Protein AF-A0A078GDN5-F1 (afdb_monomer_lite)

Radius of gyration: 34.92 Å; chains: 1; bounding box: 67×70×103 Å

pLDDT: mean 75.1, std 21.4, range [33.31, 97.94]

Secondary structure (DSSP, 8-state):
----------------------------S---PPP---------PPPP-------PPPPP------S---STT---HHHHHHHHHHHHHHHTSTTHHHHHHHHHHHHHHHHHHHHHHHHHHHHHHHHHHHHHHHHHHHHHHHHHHHHHHHHHHHHHHHHHHHHHHHHHHHH--

InterPro domains:
  IPR021911 ATPase family AAA domain-containing protein 3, N-terminal [PF12037] (59-168)

Foldseek 3Di:
DDDDDDDDDDDDDDDDDDPDDDPDPPPDDPDDDDDDDPDDDDDDDDDDDDDDDDDDPDDDDDVDPPPPCPDPPSDDVVVVVVVVVVLVVLVPDPCNPVVVVVVVVVVVVVVVVVVVVVVVVVVVVVVVVVVVVVVVVVVVVVVVVVVVVVVVVVVVVVVVVVVVVVVVVVVVD

Structure (mmCIF, N/CA/C/O backbone):
data_AF-A0A078GDN5-F1
#
_entry.id   AF-A0A078GDN5-F1
#
loop_
_atom_site.group_PDB
_atom_site.id
_atom_site.type_symbol
_atom_site.label_atom_id
_atom_site.label_alt_id
_atom_site.label_comp_id
_atom_site.label_asym_id
_atom_site.label_entity_id
_atom_site.label_seq_id
_atom_site.pdbx_PDB_ins_code
_atom_site.Cartn_x
_atom_site.Cartn_y
_atom_site.Cartn_z
_atom_site.occupancy
_atom_site.B_iso_or_equiv
_atom_site.auth_seq_id
_atom_site.auth_comp_id
_atom_site.auth_asym_id
_atom_site.auth_atom_id
_atom_site.pdbx_PDB_model_num
ATOM 1 N N . MET A 1 1 ? -14.432 43.001 -20.922 1.00 39.62 1 MET A N 1
ATOM 2 C CA . MET A 1 1 ? -13.577 41.804 -21.064 1.00 39.62 1 MET A CA 1
ATOM 3 C C . MET A 1 1 ? -12.793 41.626 -19.769 1.00 39.62 1 MET A C 1
ATOM 5 O O . MET A 1 1 ? -11.839 42.356 -19.557 1.00 39.62 1 MET A O 1
ATOM 9 N N . ALA A 1 2 ? -13.246 40.758 -18.861 1.00 42.38 2 ALA A N 1
ATOM 10 C CA . ALA A 1 2 ? -12.571 40.511 -17.585 1.00 42.38 2 ALA A CA 1
ATOM 11 C C . ALA A 1 2 ? -11.774 39.204 -17.686 1.00 42.38 2 ALA A C 1
ATOM 13 O O . ALA A 1 2 ? -12.363 38.128 -17.792 1.00 42.38 2 ALA A O 1
ATOM 14 N N . GLN A 1 3 ? -10.444 39.303 -17.696 1.00 45.34 3 GLN A N 1
ATOM 15 C CA . GLN A 1 3 ? -9.549 38.150 -17.674 1.00 45.34 3 GLN A CA 1
ATOM 16 C C . GLN A 1 3 ? -9.179 37.839 -16.222 1.00 45.34 3 GLN A C 1
ATOM 18 O O . GLN A 1 3 ? -8.686 38.687 -15.484 1.00 45.34 3 GLN A O 1
ATOM 23 N N . LYS A 1 4 ? -9.501 36.613 -15.810 1.00 51.78 4 LYS A N 1
ATOM 24 C CA . LYS A 1 4 ? -9.264 36.060 -14.479 1.00 51.78 4 LYS A CA 1
ATOM 25 C C . LYS A 1 4 ? -7.799 35.624 -14.391 1.00 51.78 4 LYS A C 1
ATOM 27 O O . LYS A 1 4 ? -7.407 34.704 -15.102 1.00 51.78 4 LYS A O 1
ATOM 32 N N . CYS A 1 5 ? -7.012 36.248 -13.519 1.00 43.38 5 CYS A N 1
ATOM 33 C CA . CYS A 1 5 ? -5.692 35.742 -13.142 1.00 43.38 5 CYS A CA 1
ATOM 34 C C . CYS A 1 5 ? -5.845 34.776 -11.964 1.00 43.38 5 CYS A C 1
ATOM 36 O O . CYS A 1 5 ? -6.120 35.200 -10.845 1.00 43.38 5 CYS A O 1
ATOM 38 N N . ALA A 1 6 ? -5.663 33.482 -12.220 1.00 56.38 6 ALA A N 1
ATOM 39 C CA . ALA A 1 6 ? -5.421 32.475 -11.194 1.00 56.38 6 ALA A CA 1
ATOM 40 C C . ALA A 1 6 ? -3.957 32.037 -11.330 1.00 56.38 6 ALA A C 1
ATOM 42 O O . ALA A 1 6 ? -3.605 31.340 -12.278 1.00 56.38 6 ALA A O 1
ATOM 43 N N . ILE A 1 7 ? -3.097 32.501 -10.422 1.00 62.81 7 ILE A N 1
ATOM 44 C CA . ILE A 1 7 ? -1.697 32.073 -10.339 1.00 62.81 7 ILE A CA 1
ATOM 45 C C . ILE A 1 7 ? -1.626 31.039 -9.218 1.00 62.81 7 ILE A C 1
ATOM 47 O O . ILE A 1 7 ? -1.887 31.343 -8.056 1.00 62.81 7 ILE A O 1
ATOM 51 N N . GLY A 1 8 ? -1.363 29.795 -9.617 1.00 51.66 8 GLY A N 1
ATOM 52 C CA . GLY A 1 8 ? -1.289 28.633 -8.744 1.00 51.66 8 GLY A CA 1
ATOM 53 C C . GLY A 1 8 ? -0.051 28.650 -7.850 1.00 51.66 8 GLY A C 1
ATOM 54 O O . GLY A 1 8 ? 1.044 29.008 -8.279 1.00 51.66 8 GLY A O 1
ATOM 55 N N . LEU A 1 9 ? -0.245 28.232 -6.602 1.00 54.50 9 LEU A N 1
ATOM 56 C CA . LEU A 1 9 ? 0.818 27.966 -5.642 1.00 54.50 9 LEU A CA 1
ATOM 57 C C . LEU A 1 9 ? 1.373 26.562 -5.903 1.00 54.50 9 LEU A C 1
ATOM 59 O O . LEU A 1 9 ? 0.663 25.570 -5.746 1.00 54.50 9 LEU A O 1
ATOM 63 N N . ILE A 1 10 ? 2.637 26.484 -6.312 1.00 59.84 10 ILE A N 1
ATOM 64 C CA . ILE A 1 10 ? 3.364 25.225 -6.490 1.00 59.84 10 ILE A CA 1
ATOM 65 C C . ILE A 1 1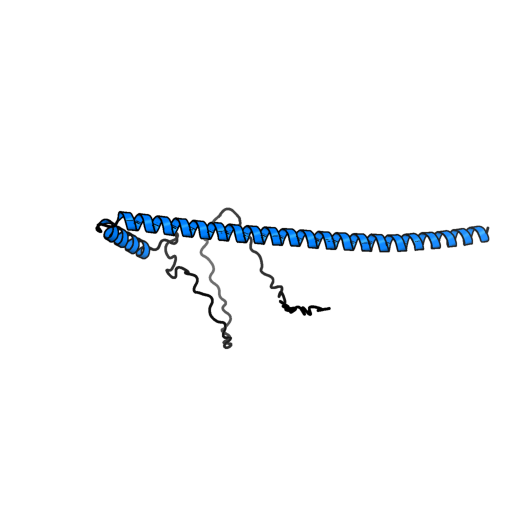0 ? 4.149 24.974 -5.199 1.00 59.84 10 ILE A C 1
AT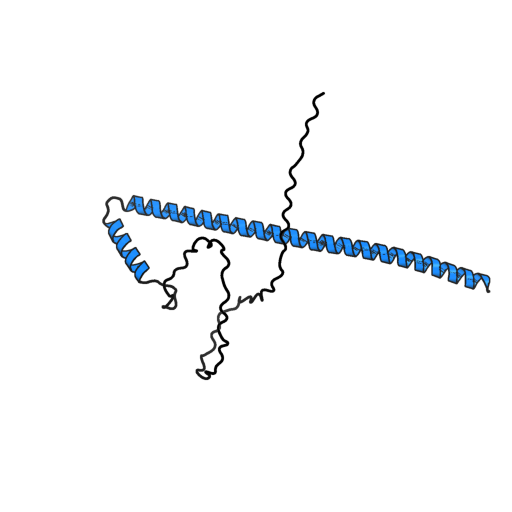OM 67 O O . ILE A 1 10 ? 5.178 25.603 -4.958 1.00 59.84 10 ILE A O 1
ATOM 71 N N . SER A 1 11 ? 3.645 24.093 -4.335 1.00 51.38 11 SER A N 1
ATOM 72 C CA . SER A 1 11 ? 4.393 23.617 -3.168 1.00 51.38 11 SER A CA 1
ATOM 73 C C . SER A 1 11 ? 5.440 22.599 -3.615 1.00 51.38 11 SER A C 1
ATOM 75 O O . SER A 1 11 ? 5.105 21.501 -4.054 1.00 51.38 11 SER A O 1
ATOM 77 N N . ALA A 1 12 ? 6.714 22.964 -3.489 1.00 59.53 12 ALA A N 1
ATOM 78 C CA . ALA A 1 12 ? 7.833 22.045 -3.623 1.00 59.53 12 ALA A CA 1
ATOM 79 C C . ALA A 1 12 ? 8.046 21.316 -2.289 1.00 59.53 12 ALA A C 1
ATOM 81 O O . ALA A 1 12 ? 8.413 21.939 -1.295 1.00 59.53 12 ALA A O 1
ATOM 82 N N . VAL A 1 13 ? 7.835 19.999 -2.269 1.00 53.00 13 VAL A N 1
ATOM 83 C CA . VAL A 1 13 ? 8.312 19.136 -1.185 1.00 53.00 13 VAL A CA 1
ATOM 84 C C . VAL A 1 13 ? 9.311 18.144 -1.769 1.00 53.00 13 VAL A C 1
ATOM 86 O O . VAL A 1 13 ? 8.963 17.191 -2.458 1.00 53.00 13 VAL A O 1
ATOM 89 N N . ALA A 1 14 ? 10.591 18.427 -1.544 1.00 52.22 14 ALA A N 1
ATOM 90 C CA . ALA A 1 14 ? 11.669 17.480 -1.763 1.00 52.22 14 ALA A CA 1
ATOM 91 C C . ALA A 1 14 ? 11.827 16.661 -0.477 1.00 52.22 14 ALA A C 1
ATOM 93 O O . ALA A 1 14 ? 12.259 17.191 0.544 1.00 52.22 14 ALA A O 1
ATOM 94 N N . ALA A 1 15 ? 11.462 15.381 -0.523 1.00 45.50 15 ALA A N 1
ATOM 95 C CA . ALA A 1 15 ? 11.795 14.420 0.520 1.00 45.50 15 ALA A CA 1
ATOM 96 C C . ALA A 1 15 ? 12.859 13.466 -0.033 1.00 45.50 15 ALA A C 1
ATOM 98 O O . ALA A 1 15 ? 12.593 12.634 -0.899 1.00 45.50 15 ALA A O 1
ATOM 99 N N . SER A 1 16 ? 14.089 13.634 0.444 1.00 52.09 16 SER A N 1
ATOM 100 C CA . SER A 1 16 ? 15.211 12.731 0.222 1.00 52.09 16 SER A CA 1
ATOM 101 C C . SER A 1 16 ? 14.959 11.412 0.956 1.00 52.09 16 SER A C 1
ATOM 103 O O . SER A 1 16 ? 14.892 11.362 2.182 1.00 52.09 16 SER A O 1
ATOM 105 N N . VAL A 1 17 ? 14.818 10.323 0.201 1.00 53.56 17 VAL A N 1
ATOM 106 C CA . VAL A 1 17 ? 14.713 8.967 0.751 1.00 53.56 17 VAL A CA 1
ATOM 107 C C . VAL A 1 17 ? 16.131 8.448 0.989 1.00 53.56 17 VAL A C 1
ATOM 109 O O . VAL A 1 17 ? 16.816 8.023 0.060 1.00 53.56 17 VAL A O 1
ATOM 112 N N . SER A 1 18 ? 16.604 8.520 2.233 1.00 49.84 18 SER A N 1
ATOM 113 C CA . SER A 1 18 ? 17.828 7.828 2.643 1.00 49.84 18 SER A CA 1
ATOM 114 C C . SER A 1 18 ? 17.588 6.319 2.609 1.00 49.84 18 SER A C 1
ATOM 116 O O . SER A 1 18 ? 16.790 5.782 3.376 1.00 49.84 18 SER A O 1
ATOM 118 N N . LEU A 1 19 ? 18.291 5.632 1.708 1.00 51.22 19 LEU A N 1
ATOM 119 C CA . LEU A 1 19 ? 18.342 4.177 1.616 1.00 51.22 19 LEU A CA 1
ATOM 120 C C . LEU A 1 19 ? 19.127 3.617 2.812 1.00 51.22 19 LEU A C 1
ATOM 122 O O . LEU A 1 19 ? 20.336 3.409 2.743 1.00 51.22 19 LEU A O 1
ATOM 126 N N . SER A 1 20 ? 18.444 3.375 3.927 1.00 46.78 20 SER A N 1
ATOM 127 C CA . SER A 1 20 ? 18.999 2.607 5.041 1.00 46.78 20 SER A CA 1
ATOM 128 C C . SER A 1 20 ? 18.680 1.127 4.831 1.00 46.78 20 SER A C 1
ATOM 130 O O . SER A 1 20 ? 17.524 0.709 4.895 1.00 46.78 20 SER A O 1
ATOM 132 N N . GLN A 1 21 ? 19.721 0.338 4.556 1.00 47.72 21 GLN A N 1
ATOM 133 C CA . GLN A 1 21 ? 19.674 -1.121 4.469 1.00 47.72 21 GLN A CA 1
ATOM 134 C C . GLN A 1 21 ? 19.126 -1.705 5.778 1.00 47.72 21 GLN A C 1
ATOM 136 O O . GLN A 1 21 ? 19.851 -1.875 6.756 1.00 47.72 21 GLN A O 1
ATOM 141 N N . SER A 1 22 ? 17.838 -2.031 5.803 1.00 45.78 22 SER A N 1
ATOM 142 C CA . SER A 1 22 ? 17.264 -2.872 6.846 1.00 45.78 22 SER A CA 1
ATOM 143 C C . SER A 1 22 ? 17.319 -4.315 6.360 1.00 45.78 22 SER A C 1
ATOM 145 O O . SER A 1 22 ? 16.691 -4.707 5.379 1.00 45.78 22 SER A O 1
ATOM 147 N N . LYS A 1 23 ? 18.145 -5.109 7.041 1.00 46.03 23 LYS A N 1
ATOM 148 C CA . LYS A 1 23 ? 18.218 -6.561 6.910 1.00 46.03 23 LYS A CA 1
ATOM 149 C C . LYS A 1 23 ? 16.851 -7.134 7.301 1.00 46.03 23 LYS A C 1
ATOM 151 O O . LYS A 1 23 ? 16.561 -7.287 8.483 1.00 46.03 23 LYS A O 1
ATOM 156 N N . VAL A 1 24 ? 15.995 -7.390 6.313 1.00 43.06 24 VAL A N 1
ATOM 157 C CA . VAL A 1 24 ? 14.698 -8.051 6.499 1.00 43.06 24 VAL A CA 1
ATOM 158 C C . VAL A 1 24 ? 14.969 -9.498 6.907 1.00 43.06 24 VAL A C 1
ATOM 160 O O . VAL A 1 24 ? 15.272 -10.346 6.073 1.00 43.06 24 VAL A O 1
ATOM 163 N N . ALA A 1 25 ? 14.904 -9.779 8.205 1.00 48.47 25 ALA A N 1
ATOM 164 C CA . ALA A 1 25 ? 14.798 -11.141 8.703 1.00 48.47 25 ALA A CA 1
ATOM 165 C C . ALA A 1 25 ? 13.319 -11.543 8.626 1.00 48.47 25 ALA A C 1
ATOM 167 O O . ALA A 1 25 ? 12.543 -11.282 9.543 1.00 48.47 25 ALA A O 1
ATOM 168 N N . ALA A 1 26 ? 12.921 -12.123 7.494 1.00 45.75 26 ALA A N 1
ATOM 169 C CA . ALA A 1 26 ? 11.658 -12.837 7.379 1.00 45.75 26 ALA A CA 1
ATOM 170 C C . ALA A 1 26 ? 11.754 -14.106 8.241 1.00 45.75 26 ALA A C 1
ATOM 172 O O . ALA A 1 26 ? 12.485 -15.034 7.902 1.00 45.75 26 ALA A O 1
ATOM 173 N N . ALA A 1 27 ? 11.067 -14.119 9.380 1.00 48.62 27 ALA A N 1
ATOM 174 C CA . ALA A 1 27 ? 10.922 -15.295 10.229 1.00 48.62 27 ALA A CA 1
ATOM 175 C C . ALA A 1 27 ? 9.479 -15.790 10.114 1.00 48.62 27 ALA A C 1
ATOM 177 O O . ALA A 1 27 ? 8.654 -15.517 10.979 1.00 48.62 27 ALA A O 1
ATOM 178 N N . ASP A 1 28 ? 9.184 -16.473 9.010 1.00 51.62 28 ASP A N 1
ATOM 179 C CA . ASP A 1 28 ? 7.937 -17.213 8.828 1.00 51.62 28 ASP A CA 1
ATOM 180 C C . ASP A 1 28 ? 8.311 -18.688 8.646 1.00 51.62 28 ASP A C 1
ATOM 182 O O . ASP A 1 28 ? 8.696 -19.144 7.570 1.00 51.62 28 ASP A O 1
ATOM 186 N N . GLY A 1 29 ? 8.356 -19.410 9.762 1.00 63.28 29 GLY A N 1
ATOM 187 C CA . GLY A 1 29 ? 8.745 -20.812 9.826 1.00 63.28 29 GLY A CA 1
ATOM 188 C C . GLY A 1 29 ? 8.224 -21.439 11.119 1.00 63.28 29 GLY A C 1
ATOM 189 O O . GLY A 1 29 ? 8.134 -20.747 12.137 1.00 63.28 29 GLY A O 1
ATOM 190 N N . PRO A 1 30 ? 7.844 -22.726 11.109 1.00 64.69 30 PRO A N 1
ATOM 191 C CA . PRO A 1 30 ? 7.267 -23.379 12.278 1.00 64.69 30 PRO A CA 1
ATOM 192 C C . PRO A 1 30 ? 8.280 -23.416 13.432 1.00 64.69 30 PRO A C 1
ATOM 194 O O . PRO A 1 30 ? 9.411 -23.879 13.269 1.00 64.69 30 PRO A O 1
ATOM 197 N N . PHE A 1 31 ? 7.860 -22.920 14.601 1.00 56.81 31 PHE A N 1
ATOM 198 C CA . PHE A 1 31 ? 8.645 -22.879 15.837 1.00 56.81 31 PHE A CA 1
ATOM 199 C C . PHE A 1 31 ? 9.241 -24.256 16.162 1.00 56.81 31 PHE A C 1
ATOM 201 O O . PHE A 1 31 ? 8.548 -25.150 16.642 1.00 56.81 31 PHE A O 1
ATOM 208 N N . THR A 1 32 ? 10.542 -24.411 15.926 1.00 67.69 32 THR A N 1
ATOM 209 C CA . THR A 1 32 ? 11.328 -25.572 16.355 1.00 67.69 32 THR A CA 1
ATOM 210 C C . THR A 1 32 ? 12.331 -25.089 17.394 1.00 67.69 32 THR A C 1
ATOM 212 O O . THR A 1 32 ? 13.255 -24.345 17.070 1.00 67.69 32 THR A O 1
ATOM 215 N N . PHE A 1 33 ? 12.128 -25.467 18.657 1.00 64.69 33 PHE A N 1
ATOM 216 C CA . PHE A 1 33 ? 13.030 -25.113 19.753 1.00 64.69 33 PHE A CA 1
ATOM 217 C C . PHE A 1 33 ? 14.231 -26.073 19.776 1.00 64.69 33 PHE A C 1
ATOM 219 O O . PHE A 1 33 ? 14.022 -27.282 19.903 1.00 64.69 33 PHE A O 1
ATOM 226 N N . PRO A 1 34 ? 15.482 -25.586 19.678 1.00 71.12 34 PRO A N 1
ATOM 227 C CA . PRO A 1 34 ? 16.650 -26.423 19.924 1.00 71.12 34 PRO A CA 1
ATOM 228 C C . PRO A 1 34 ? 16.770 -26.731 21.431 1.00 71.12 34 PRO A C 1
ATOM 230 O O . PRO A 1 34 ? 16.480 -25.855 22.253 1.00 71.12 34 PRO A O 1
ATOM 233 N N . PRO A 1 35 ? 17.205 -27.940 21.832 1.00 67.06 35 PRO A N 1
ATOM 234 C CA . PRO A 1 35 ? 17.451 -28.244 23.238 1.00 67.06 35 PRO A CA 1
ATOM 235 C C . PRO A 1 35 ? 18.618 -27.400 23.775 1.00 67.06 35 PRO A C 1
ATOM 237 O O . PRO A 1 35 ? 19.683 -27.314 23.162 1.00 67.06 35 PRO A O 1
ATOM 240 N N . ALA A 1 36 ? 18.400 -26.759 24.925 1.00 55.41 36 ALA A N 1
ATOM 241 C CA . ALA A 1 36 ? 19.372 -25.900 25.592 1.00 55.41 36 ALA A CA 1
ATOM 242 C C . ALA A 1 36 ? 20.590 -26.705 26.081 1.00 55.41 36 ALA A C 1
ATOM 244 O O . ALA A 1 36 ? 20.469 -27.542 26.974 1.00 55.41 36 ALA A O 1
ATOM 245 N N . ASN A 1 37 ? 21.768 -26.414 25.524 1.00 58.41 37 ASN A N 1
ATOM 246 C CA . ASN A 1 37 ? 23.059 -26.880 26.029 1.00 58.41 37 ASN A CA 1
ATOM 247 C C . ASN A 1 37 ? 23.694 -25.755 26.875 1.00 58.41 37 ASN A C 1
ATOM 249 O O . ASN A 1 37 ? 24.064 -24.721 26.311 1.00 58.41 37 ASN A O 1
ATOM 253 N N . PRO A 1 38 ? 23.806 -25.883 28.209 1.00 51.16 38 PRO A N 1
ATOM 254 C CA . PRO A 1 38 ? 24.288 -24.808 29.068 1.00 51.16 38 PRO A CA 1
ATOM 255 C C . PRO A 1 38 ? 25.817 -24.826 29.141 1.00 51.16 38 PRO A C 1
ATOM 257 O O . PRO A 1 38 ? 26.397 -25.236 30.141 1.00 51.16 38 PRO A O 1
ATOM 260 N N . GLN A 1 39 ? 26.495 -24.385 28.081 1.00 46.62 39 GLN A N 1
ATOM 261 C CA . GLN A 1 39 ? 27.932 -24.131 28.166 1.00 46.62 39 GLN A CA 1
ATOM 262 C C . GLN A 1 39 ? 28.385 -23.127 27.105 1.00 46.62 39 GLN A C 1
ATOM 264 O O . GLN A 1 39 ? 28.610 -23.502 25.963 1.00 46.62 39 GLN A O 1
ATOM 269 N N . GLN A 1 40 ? 28.498 -21.853 27.502 1.00 46.88 40 GLN A N 1
ATOM 270 C CA . GLN A 1 40 ? 29.669 -20.980 27.290 1.00 46.88 40 GLN A CA 1
ATOM 271 C C . GLN A 1 40 ? 29.296 -19.503 27.494 1.00 46.88 40 GLN A C 1
ATOM 273 O O . GLN A 1 40 ? 28.745 -18.833 26.626 1.00 46.88 40 GLN A O 1
ATOM 278 N N . GLN A 1 41 ? 29.642 -18.999 28.680 1.00 45.00 41 GLN A N 1
ATOM 279 C CA . GLN A 1 41 ? 29.906 -17.585 28.926 1.00 45.00 41 GLN A CA 1
ATOM 280 C C . GLN A 1 41 ? 31.278 -17.233 28.334 1.00 45.00 41 GLN A C 1
ATOM 282 O O . GLN A 1 41 ? 32.254 -17.895 28.679 1.00 45.00 41 GLN A O 1
ATOM 287 N N . ALA A 1 42 ? 31.368 -16.171 27.528 1.00 34.22 42 ALA A N 1
ATOM 288 C CA . ALA A 1 42 ? 32.569 -15.336 27.425 1.00 34.22 42 ALA A CA 1
ATOM 289 C C . ALA A 1 42 ? 32.270 -13.995 26.722 1.00 34.22 42 ALA A C 1
ATOM 2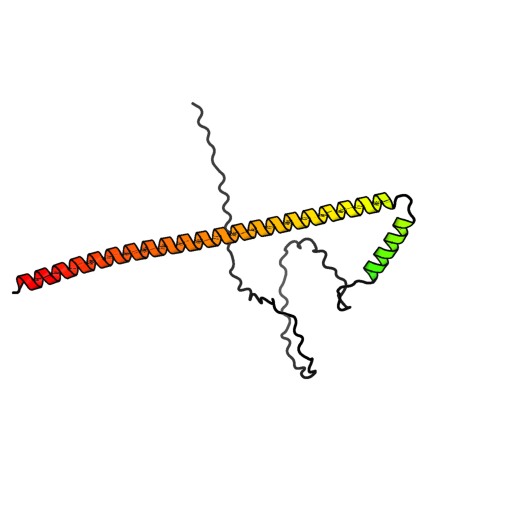91 O O . ALA A 1 42 ? 31.955 -13.954 25.539 1.00 34.22 42 ALA A O 1
ATOM 292 N N . ALA A 1 43 ? 32.363 -12.928 27.519 1.00 39.78 43 ALA A N 1
ATOM 293 C CA . ALA A 1 43 ? 32.801 -11.555 27.243 1.00 39.78 43 ALA A CA 1
ATOM 294 C C . ALA A 1 43 ? 32.727 -10.966 25.816 1.00 39.78 43 ALA A C 1
ATOM 296 O O . ALA A 1 43 ? 33.410 -11.421 24.905 1.00 39.78 43 ALA A O 1
ATOM 297 N N . SER A 1 44 ? 32.092 -9.791 25.691 1.00 39.56 44 SER A N 1
ATOM 298 C CA . SER A 1 44 ? 32.796 -8.508 25.448 1.00 39.56 44 SER A CA 1
ATOM 299 C C . SER A 1 44 ? 31.805 -7.340 25.292 1.00 39.56 44 SER A C 1
ATOM 301 O O . SER A 1 44 ? 30.989 -7.310 24.376 1.00 39.56 44 SER A O 1
ATOM 303 N N . SER A 1 45 ? 31.893 -6.357 26.190 1.00 44.53 45 SER A N 1
ATOM 304 C CA . SER A 1 45 ? 31.216 -5.057 26.083 1.00 44.53 45 SER A CA 1
ATOM 305 C C . SER A 1 45 ? 32.192 -4.026 25.502 1.00 44.53 45 SER A C 1
ATOM 307 O O . SER A 1 45 ? 33.316 -3.958 26.005 1.00 44.53 45 SER A O 1
ATOM 309 N N . PRO A 1 46 ? 31.804 -3.173 24.537 1.00 47.44 46 PRO A N 1
ATOM 310 C CA . PRO A 1 46 ? 32.491 -1.910 24.284 1.00 47.44 46 PRO A CA 1
ATOM 311 C C . PRO A 1 46 ? 31.792 -0.729 24.994 1.00 47.44 46 PRO A C 1
ATOM 313 O O . PRO A 1 46 ? 30.625 -0.840 25.377 1.00 47.44 46 PRO A O 1
ATOM 316 N N . PRO A 1 47 ? 32.518 0.383 25.215 1.00 43.84 47 PRO A N 1
ATOM 317 C CA . PRO A 1 47 ? 32.184 1.412 26.194 1.00 43.84 47 PRO A CA 1
ATOM 318 C C . PRO A 1 47 ? 31.188 2.462 25.687 1.00 43.84 47 PRO A C 1
ATOM 320 O O . PRO A 1 47 ? 31.011 2.673 24.489 1.00 43.84 47 PRO A O 1
ATOM 323 N N . SER A 1 48 ? 30.588 3.153 26.655 1.00 41.81 48 SER A N 1
ATOM 324 C CA . SER A 1 48 ? 29.765 4.349 26.508 1.00 41.81 48 SER A CA 1
ATOM 325 C C . SER A 1 48 ? 30.462 5.462 25.721 1.00 41.81 48 SER A C 1
ATOM 327 O O . SER A 1 48 ? 31.568 5.874 26.066 1.00 41.81 48 SER A O 1
ATOM 329 N N . THR A 1 49 ? 29.752 6.045 24.760 1.00 33.44 49 THR A N 1
ATOM 330 C CA . THR A 1 49 ? 29.993 7.414 24.289 1.00 33.44 49 THR A CA 1
ATOM 331 C C . THR A 1 49 ? 28.736 8.229 24.540 1.00 33.44 49 THR A C 1
ATOM 333 O O . THR A 1 49 ? 27.703 8.003 23.912 1.00 33.44 49 THR A O 1
ATOM 336 N N . ALA A 1 50 ? 28.835 9.147 25.500 1.00 42.22 50 ALA A N 1
ATOM 337 C CA . ALA A 1 50 ? 27.904 10.249 25.665 1.00 42.22 50 ALA A CA 1
ATOM 338 C C . ALA A 1 50 ? 28.010 11.185 24.451 1.00 42.22 50 ALA A C 1
ATOM 340 O O . ALA A 1 50 ? 29.114 11.492 24.002 1.00 42.22 50 ALA A O 1
ATOM 341 N N . GLY A 1 51 ? 26.866 11.618 23.934 1.00 33.31 51 GLY A N 1
ATOM 342 C CA . GLY A 1 51 ? 26.738 12.620 22.882 1.00 33.31 51 GLY A CA 1
ATOM 343 C C . GLY A 1 51 ? 25.330 13.201 22.940 1.00 33.31 51 GLY A C 1
ATOM 344 O O . GLY A 1 51 ? 24.354 12.457 23.012 1.00 33.31 51 GLY A O 1
ATOM 345 N N . GLU A 1 52 ? 25.281 14.521 23.024 1.00 33.84 52 GLU A N 1
ATOM 346 C CA . GLU A 1 52 ? 24.177 15.363 23.472 1.00 33.84 52 GLU A CA 1
ATOM 347 C C . GLU A 1 52 ? 22.962 15.444 22.526 1.00 33.84 52 GLU A C 1
ATOM 349 O O . GLU A 1 52 ? 23.046 15.233 21.320 1.00 33.84 52 GLU A O 1
ATOM 354 N N . GLU A 1 53 ? 21.832 15.768 23.162 1.00 39.22 53 GLU A N 1
ATOM 355 C CA . GLU A 1 53 ? 20.674 16.556 22.716 1.00 39.22 53 GLU A CA 1
ATOM 356 C C . GLU A 1 53 ? 20.360 16.678 21.210 1.00 39.22 53 GLU A C 1
ATOM 358 O O . GLU A 1 53 ? 20.983 17.419 20.454 1.00 39.22 53 GLU A O 1
ATOM 363 N N . SER A 1 54 ? 19.218 16.106 20.813 1.00 35.69 54 SER A N 1
ATOM 364 C CA . SER A 1 54 ? 18.390 16.681 19.751 1.00 35.69 54 SER A CA 1
ATOM 365 C C . SER A 1 54 ? 16.912 16.516 20.100 1.00 35.69 54 SER A C 1
ATOM 367 O O . SER A 1 54 ? 16.392 15.408 20.249 1.00 35.69 54 SER A O 1
ATOM 369 N N . SER A 1 55 ? 16.256 17.654 20.306 1.00 48.59 55 SER A N 1
ATOM 370 C CA . SER A 1 55 ? 14.867 17.823 20.710 1.00 48.59 55 SER A CA 1
ATOM 371 C C . SER A 1 55 ? 13.908 17.506 19.558 1.00 48.59 55 SER A C 1
ATOM 373 O O . SER A 1 55 ? 13.562 18.364 18.750 1.00 48.59 55 SER A O 1
ATOM 375 N N . ALA A 1 56 ? 13.427 16.265 19.510 1.00 52.00 56 ALA A N 1
ATOM 376 C CA . ALA A 1 56 ? 12.233 15.896 18.753 1.00 52.00 56 ALA A CA 1
ATOM 377 C C . ALA A 1 56 ? 11.057 15.704 19.730 1.00 52.00 56 ALA A C 1
ATOM 379 O O . ALA A 1 56 ? 11.232 15.029 20.750 1.00 52.00 56 ALA A O 1
ATOM 380 N N . PRO A 1 57 ? 9.866 16.278 19.466 1.00 58.12 57 PRO A N 1
ATOM 381 C CA . PRO A 1 57 ? 8.705 16.066 20.320 1.00 58.12 57 PRO A CA 1
ATOM 382 C C . PRO A 1 57 ? 8.367 14.566 20.353 1.00 58.12 57 PRO A C 1
ATOM 384 O O . PRO A 1 57 ? 8.346 13.921 19.298 1.00 58.12 57 PRO A O 1
ATOM 387 N N . PRO A 1 58 ? 8.143 13.983 21.543 1.00 64.94 58 PRO A N 1
ATOM 388 C CA . PRO A 1 58 ? 7.957 12.549 21.672 1.00 64.94 58 PRO A CA 1
ATOM 389 C C . PRO A 1 58 ? 6.698 12.104 20.909 1.00 64.94 58 PRO A C 1
ATOM 391 O O . PRO A 1 58 ? 5.662 12.771 20.997 1.00 64.94 58 PRO A O 1
ATOM 394 N N . PRO A 1 59 ? 6.752 10.981 20.163 1.00 64.31 59 PRO A N 1
ATOM 395 C CA . PRO A 1 59 ? 5.553 10.377 19.597 1.00 64.31 59 PRO A CA 1
ATOM 396 C C . PRO A 1 59 ? 4.553 10.081 20.726 1.00 64.31 59 PRO A C 1
ATOM 398 O O . PRO A 1 59 ? 4.986 9.754 21.836 1.00 64.31 59 PRO A O 1
ATOM 401 N N . PRO A 1 60 ? 3.231 10.169 20.469 1.00 65.75 60 PRO A N 1
ATOM 402 C CA . PRO A 1 60 ? 2.227 9.863 21.481 1.00 65.75 60 PRO A CA 1
ATOM 403 C C . PRO A 1 60 ? 2.535 8.486 22.075 1.00 65.75 60 PRO A C 1
ATOM 405 O O . PRO A 1 60 ? 2.866 7.568 21.308 1.00 65.75 60 PRO A O 1
ATOM 408 N N . PRO A 1 61 ? 2.483 8.333 23.412 1.00 57.69 61 PRO A N 1
ATOM 409 C CA . PRO A 1 61 ? 2.862 7.094 24.060 1.00 57.69 61 PRO A CA 1
ATOM 410 C C . PRO A 1 61 ? 1.981 5.991 23.487 1.00 57.69 61 PRO A C 1
ATOM 412 O O . PRO A 1 61 ? 0.771 5.942 23.709 1.00 57.69 61 PRO A O 1
ATOM 415 N N . ARG A 1 62 ? 2.592 5.107 22.691 1.00 62.44 62 ARG A N 1
ATOM 416 C CA . ARG A 1 62 ? 1.974 3.823 22.379 1.00 62.44 62 ARG A CA 1
ATOM 417 C C . ARG A 1 62 ? 1.692 3.215 23.742 1.00 62.44 62 ARG A C 1
ATOM 419 O O . ARG A 1 62 ? 2.626 3.135 24.536 1.00 62.44 62 ARG A O 1
ATOM 426 N N . ALA A 1 63 ? 0.445 2.832 24.009 1.00 56.91 63 ALA A N 1
ATOM 427 C CA . ALA A 1 63 ? 0.075 2.065 25.192 1.00 56.91 63 ALA A CA 1
ATOM 428 C C . ALA A 1 63 ? 0.766 0.696 25.109 1.00 56.91 63 ALA A C 1
ATOM 430 O O . ALA A 1 63 ? 0.188 -0.320 24.730 1.00 56.91 63 ALA A O 1
ATOM 431 N N . ARG A 1 64 ? 2.076 0.703 25.333 1.00 55.81 64 ARG A N 1
ATOM 432 C CA . ARG A 1 64 ? 2.904 -0.465 25.497 1.00 55.81 64 ARG A CA 1
ATOM 433 C C . ARG A 1 64 ? 2.662 -0.840 26.941 1.00 55.81 64 ARG A C 1
ATOM 435 O O . ARG A 1 64 ? 2.866 -0.031 27.833 1.00 55.81 64 ARG A O 1
ATOM 442 N N . ASN A 1 65 ? 2.094 -2.018 27.134 1.00 61.72 65 ASN A N 1
ATOM 443 C CA . ASN A 1 65 ? 1.940 -2.576 28.460 1.00 61.72 65 ASN A CA 1
ATOM 444 C C . ASN A 1 65 ? 3.347 -2.633 29.091 1.00 61.72 65 ASN A C 1
ATOM 446 O O . ASN A 1 65 ? 4.194 -3.393 28.616 1.00 61.72 65 ASN A O 1
ATOM 450 N N . ASP A 1 66 ? 3.592 -1.751 30.062 1.00 58.91 66 ASP A N 1
ATOM 451 C CA . ASP A 1 66 ? 4.862 -1.613 30.779 1.00 58.91 66 ASP A CA 1
ATOM 452 C C . ASP A 1 66 ? 5.024 -2.690 31.865 1.00 58.91 66 ASP A C 1
ATOM 454 O O . ASP A 1 66 ? 6.085 -2.778 32.487 1.00 58.91 66 ASP A O 1
ATOM 458 N N . ASN A 1 67 ? 4.020 -3.557 32.076 1.00 60.25 67 ASN A N 1
ATOM 459 C CA . ASN A 1 67 ? 4.199 -4.712 32.942 1.00 60.25 67 ASN A CA 1
ATOM 460 C C . ASN A 1 67 ? 5.124 -5.725 32.255 1.00 60.25 67 ASN A C 1
ATOM 462 O O . ASN A 1 67 ? 4.926 -6.094 31.087 1.00 60.25 67 ASN A O 1
ATOM 466 N N . PRO A 1 68 ? 6.147 -6.215 32.973 1.00 56.91 68 PRO A N 1
ATOM 467 C CA . PRO A 1 68 ? 7.043 -7.212 32.432 1.00 56.91 68 PRO A CA 1
ATOM 468 C C . PRO A 1 68 ? 6.230 -8.480 32.131 1.00 56.91 68 PRO A C 1
ATOM 470 O O . PRO A 1 68 ? 5.466 -8.963 32.962 1.00 56.91 68 PRO A O 1
ATOM 473 N N . ARG A 1 69 ? 6.385 -9.025 30.918 1.00 58.41 69 ARG A N 1
ATOM 474 C CA . ARG A 1 69 ? 5.790 -10.298 30.464 1.00 58.41 69 ARG A CA 1
ATOM 475 C C . ARG A 1 69 ? 6.423 -11.502 31.191 1.00 58.41 69 ARG A C 1
ATOM 477 O O . ARG A 1 69 ? 6.916 -12.424 30.550 1.00 58.41 69 ARG A O 1
ATOM 484 N N . THR A 1 70 ? 6.498 -11.468 32.521 1.00 57.59 70 THR A N 1
ATOM 485 C CA . THR A 1 70 ? 7.262 -12.407 33.365 1.00 57.59 70 THR A CA 1
ATOM 486 C C . THR A 1 70 ? 6.555 -13.728 33.645 1.00 57.59 70 THR A C 1
ATOM 488 O O . THR A 1 70 ? 7.114 -14.580 34.325 1.00 57.59 70 THR A O 1
ATOM 491 N N . SER A 1 71 ? 5.387 -13.972 33.054 1.00 55.16 71 SER A N 1
ATOM 492 C CA . SER A 1 71 ? 4.906 -15.331 32.815 1.00 55.16 71 SER A CA 1
ATOM 493 C C . SER A 1 71 ? 4.723 -15.507 31.310 1.00 55.16 71 SER A C 1
ATOM 495 O O . SER A 1 71 ? 4.303 -14.583 30.612 1.00 55.16 71 SER A O 1
ATOM 497 N N . SER A 1 72 ? 5.081 -16.674 30.788 1.00 52.88 72 SER A N 1
ATOM 498 C CA . SER A 1 72 ? 5.262 -17.002 29.365 1.00 52.88 72 SER A CA 1
ATOM 499 C C . SER A 1 72 ? 4.052 -16.788 28.427 1.00 52.88 72 SER A C 1
ATOM 501 O O . SER A 1 72 ? 4.131 -17.154 27.258 1.00 52.88 72 SER A O 1
ATOM 503 N N . GLY A 1 73 ? 2.957 -16.169 28.885 1.00 64.94 73 GLY A N 1
ATOM 504 C CA . GLY A 1 73 ? 1.733 -15.902 28.119 1.00 64.94 73 GLY A CA 1
ATOM 505 C C . GLY A 1 73 ? 1.309 -14.431 28.004 1.00 64.94 73 GLY A C 1
ATOM 506 O O . GLY A 1 73 ? 0.233 -14.170 27.478 1.00 64.94 73 GLY A O 1
ATOM 507 N N . GLY A 1 74 ? 2.091 -13.458 28.494 1.00 71.94 74 GLY A N 1
ATOM 508 C CA . GLY A 1 74 ? 1.682 -12.040 28.452 1.00 71.94 74 GLY A CA 1
ATOM 509 C C . GLY A 1 74 ? 0.445 -11.725 29.306 1.00 71.94 74 GLY A C 1
ATOM 510 O O . GLY A 1 74 ? -0.239 -10.733 29.066 1.00 71.94 74 GLY A O 1
ATOM 511 N N . PHE A 1 75 ? 0.158 -12.589 30.276 1.00 73.69 75 PHE A N 1
ATOM 512 C CA . PHE A 1 75 ? -0.963 -12.473 31.191 1.00 73.69 75 PHE A CA 1
ATOM 513 C C . PHE A 1 75 ? -0.571 -11.602 32.387 1.00 73.69 75 PHE A C 1
ATOM 515 O O . PHE A 1 75 ? 0.439 -11.871 33.042 1.00 73.69 75 PHE A O 1
ATOM 522 N N . ASP A 1 76 ? -1.373 -10.573 32.656 1.00 82.06 76 ASP A N 1
ATOM 523 C CA . ASP A 1 76 ? -1.186 -9.661 33.781 1.00 82.06 76 ASP A CA 1
ATOM 524 C C . ASP A 1 76 ? -2.213 -9.978 34.886 1.00 82.06 76 ASP A C 1
ATOM 526 O O . ASP A 1 76 ? -3.403 -9.684 34.715 1.00 82.06 76 ASP A O 1
ATOM 530 N N . PRO A 1 77 ? -1.795 -10.615 35.997 1.00 84.38 77 PRO A N 1
ATOM 531 C CA . PRO A 1 77 ? -2.710 -11.037 37.056 1.00 84.38 77 PRO A CA 1
ATOM 532 C C . PRO A 1 77 ? -3.390 -9.848 37.750 1.00 84.38 77 PRO A C 1
ATOM 534 O O . PRO A 1 77 ? -4.558 -9.952 38.118 1.00 84.38 77 PRO A O 1
ATOM 537 N N . GLU A 1 78 ? -2.712 -8.702 37.849 1.00 85.06 78 GLU A N 1
ATOM 538 C CA . GLU A 1 78 ? -3.249 -7.470 38.444 1.00 85.06 78 GLU A CA 1
ATOM 539 C C . GLU A 1 78 ? -4.362 -6.862 37.579 1.00 85.06 78 GLU A C 1
ATOM 541 O O . GLU A 1 78 ? -5.412 -6.447 38.078 1.00 85.06 78 GLU A O 1
ATOM 546 N N . ALA A 1 79 ? -4.172 -6.841 36.254 1.00 85.75 79 ALA A N 1
ATOM 547 C CA . ALA A 1 79 ? -5.206 -6.396 35.324 1.00 85.75 79 ALA A CA 1
ATOM 548 C C . ALA A 1 79 ? -6.437 -7.310 35.375 1.00 85.75 79 ALA A C 1
ATOM 550 O O . ALA A 1 79 ? -7.569 -6.819 35.303 1.00 85.75 79 ALA A O 1
ATOM 551 N N . LEU A 1 80 ? -6.227 -8.622 35.541 1.00 85.19 80 LEU A N 1
ATOM 552 C CA . LEU A 1 80 ? -7.329 -9.559 35.715 1.00 85.19 80 LEU A CA 1
ATOM 553 C C . LEU A 1 80 ? -8.063 -9.333 37.044 1.00 85.19 80 LEU A C 1
ATOM 555 O O . LEU A 1 80 ? -9.292 -9.274 37.036 1.00 85.19 80 LEU A O 1
ATOM 559 N N . GLU A 1 81 ? -7.354 -9.166 38.166 1.00 89.06 81 GLU A N 1
ATOM 560 C CA . GLU A 1 81 ? -7.976 -8.878 39.466 1.00 89.06 81 GLU A CA 1
ATOM 561 C C . GLU A 1 81 ? -8.788 -7.575 39.415 1.00 89.06 81 GLU A C 1
ATOM 563 O O . GLU A 1 81 ? -9.943 -7.529 39.855 1.00 89.06 81 GLU A O 1
ATOM 568 N N . ARG A 1 82 ? -8.236 -6.532 38.784 1.00 88.94 82 ARG A N 1
ATOM 569 C CA . ARG A 1 82 ? -8.931 -5.259 38.564 1.00 88.94 82 ARG A CA 1
ATOM 570 C C . ARG A 1 82 ? -10.185 -5.436 37.705 1.00 88.94 82 ARG A C 1
ATOM 572 O O . ARG A 1 82 ? -11.230 -4.877 38.039 1.00 88.94 82 ARG A O 1
ATOM 579 N N . GLY A 1 83 ? -10.109 -6.229 36.637 1.00 88.38 83 GLY A N 1
ATOM 580 C CA . GLY A 1 83 ? -11.258 -6.557 35.790 1.00 88.38 83 GLY A CA 1
ATOM 581 C C . GLY A 1 83 ? -12.347 -7.325 36.545 1.00 88.38 83 GLY A C 1
ATOM 582 O O . GLY A 1 83 ? -13.522 -6.970 36.464 1.00 88.38 83 GLY A O 1
ATOM 583 N N . ALA A 1 84 ? -11.966 -8.329 37.339 1.00 90.19 84 ALA A N 1
ATOM 584 C CA . ALA A 1 84 ? -12.890 -9.116 38.153 1.00 90.19 84 ALA A CA 1
ATOM 585 C C . ALA A 1 84 ? -13.592 -8.262 39.222 1.00 90.19 84 ALA A C 1
ATOM 587 O O . ALA A 1 84 ? -14.804 -8.385 39.424 1.00 90.19 84 ALA A O 1
ATOM 588 N N . LYS A 1 85 ? -12.856 -7.353 39.873 1.00 90.12 85 LYS A N 1
ATOM 589 C CA . LYS A 1 85 ? -13.420 -6.407 40.842 1.00 90.12 85 LYS A CA 1
ATOM 590 C C . LYS A 1 85 ? -14.399 -5.432 40.181 1.00 90.12 85 LYS A C 1
ATOM 592 O O . LYS A 1 85 ? -15.515 -5.285 40.673 1.00 90.12 85 LYS A O 1
ATOM 597 N N . ALA A 1 86 ? -14.034 -4.857 39.033 1.00 89.00 86 ALA A N 1
ATOM 598 C CA . ALA A 1 86 ? -14.912 -3.974 38.264 1.00 89.00 86 ALA A CA 1
ATOM 599 C C . ALA A 1 86 ? -16.195 -4.687 37.802 1.00 89.00 86 ALA A C 1
ATOM 601 O O . ALA A 1 86 ? -17.286 -4.137 37.920 1.00 89.00 86 ALA A O 1
ATOM 602 N N . LEU A 1 87 ? -16.099 -5.941 37.347 1.00 87.31 87 LEU A N 1
ATOM 603 C CA . LEU A 1 87 ? -17.269 -6.746 36.978 1.00 87.31 87 LEU A CA 1
ATOM 604 C C . LEU A 1 87 ? -18.197 -7.003 38.170 1.00 87.31 87 LEU A C 1
ATOM 606 O O . LEU A 1 87 ? -19.417 -6.937 38.022 1.00 87.31 87 LEU A O 1
ATOM 610 N N . LYS A 1 88 ? -17.639 -7.259 39.359 1.00 89.75 88 LYS A N 1
ATOM 611 C CA . LYS A 1 88 ? -18.422 -7.429 40.589 1.00 89.75 88 LYS A CA 1
ATOM 612 C C . LYS A 1 88 ? -19.136 -6.134 40.989 1.00 89.75 88 LYS A C 1
ATOM 614 O O . LYS A 1 88 ? -20.300 -6.181 41.377 1.00 89.75 88 LYS A O 1
ATOM 619 N N . GLU A 1 89 ? -18.467 -4.990 40.865 1.00 89.06 89 GLU A N 1
ATOM 620 C CA . GLU A 1 89 ? -19.054 -3.667 41.117 1.00 89.06 89 GLU A CA 1
ATOM 621 C C . GLU A 1 89 ? -20.172 -3.332 40.116 1.00 89.06 89 GLU A C 1
ATOM 623 O O . GLU A 1 89 ? -21.246 -2.894 40.528 1.00 89.06 89 GLU A O 1
ATOM 628 N N . ILE A 1 90 ? -19.973 -3.621 38.823 1.00 88.00 90 ILE A N 1
ATOM 629 C CA . ILE A 1 90 ? -20.995 -3.435 37.781 1.00 88.00 90 ILE A CA 1
ATOM 630 C C . ILE A 1 90 ? -22.204 -4.337 38.042 1.00 88.00 90 ILE A C 1
ATOM 632 O O . ILE A 1 90 ? -23.329 -3.855 37.978 1.00 88.00 90 ILE A O 1
ATOM 636 N N . ASN A 1 91 ? -21.996 -5.615 38.372 1.00 87.62 91 ASN A N 1
ATOM 637 C CA . ASN A 1 91 ? -23.088 -6.565 38.613 1.00 87.62 91 ASN A CA 1
ATOM 638 C C . ASN A 1 91 ? -23.936 -6.207 39.847 1.00 87.62 91 ASN A C 1
ATOM 640 O O . ASN A 1 91 ? -25.136 -6.458 39.868 1.00 87.62 91 ASN A O 1
ATOM 644 N N . ASN A 1 92 ? -23.327 -5.594 40.865 1.00 89.12 92 ASN A N 1
ATOM 645 C CA . ASN A 1 92 ? -24.041 -5.120 42.052 1.00 89.12 92 ASN A CA 1
ATOM 646 C C . ASN A 1 92 ? -24.800 -3.797 41.817 1.00 89.12 92 ASN A C 1
ATOM 648 O O . ASN A 1 92 ? -25.584 -3.386 42.672 1.00 89.12 92 ASN A O 1
ATOM 652 N N . SER A 1 93 ? -24.574 -3.118 40.687 1.00 86.69 93 SER A N 1
ATOM 653 C CA . SER A 1 93 ? -25.263 -1.879 40.315 1.00 86.69 93 SER A CA 1
ATOM 654 C C . SER A 1 93 ? -26.578 -2.162 39.584 1.00 86.69 93 SER A C 1
ATOM 656 O O . SER A 1 93 ? -26.688 -3.081 38.775 1.00 86.69 93 SER A O 1
ATOM 658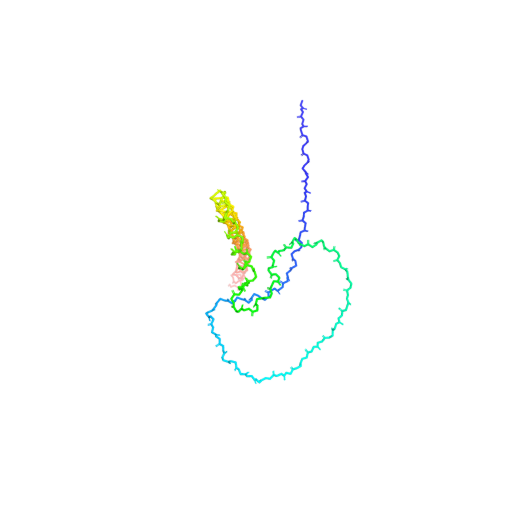 N N . SER A 1 94 ? -27.584 -1.313 39.794 1.00 87.00 94 SER A N 1
ATOM 659 C CA . SER A 1 94 ? -28.878 -1.393 39.103 1.00 87.00 94 SER A CA 1
ATOM 660 C C . SER A 1 94 ? -28.789 -1.143 37.590 1.00 87.00 94 SER A C 1
ATOM 662 O O . SER A 1 94 ? -29.685 -1.545 36.848 1.00 87.00 94 SER A O 1
ATOM 664 N N . TYR A 1 95 ? -27.707 -0.514 37.118 1.00 88.19 95 TYR A N 1
ATOM 665 C CA . TYR A 1 95 ? -27.493 -0.159 35.709 1.00 88.19 95 TYR A CA 1
ATOM 666 C C . TYR A 1 95 ? -26.551 -1.113 34.964 1.00 88.19 95 TYR A C 1
ATOM 668 O O . TYR A 1 95 ? -26.099 -0.782 33.866 1.00 88.19 95 TYR A O 1
ATOM 676 N N . ALA A 1 96 ? -26.262 -2.294 35.523 1.00 89.38 96 ALA A N 1
ATOM 677 C CA . ALA A 1 96 ? -25.325 -3.264 34.953 1.00 89.38 96 ALA A CA 1
ATOM 678 C C . ALA A 1 96 ? -25.541 -3.499 33.445 1.00 89.38 96 ALA A C 1
ATOM 680 O O . ALA A 1 96 ? -24.600 -3.448 32.657 1.00 89.38 96 ALA A O 1
ATOM 681 N N . LYS A 1 97 ? -26.803 -3.680 33.031 1.00 89.69 97 LYS A N 1
ATOM 682 C CA . LYS A 1 97 ? -27.189 -3.946 31.634 1.00 89.69 97 LYS A CA 1
ATOM 683 C C . LYS A 1 97 ? -26.764 -2.831 30.672 1.00 89.69 97 LYS A C 1
ATOM 685 O O . LYS A 1 97 ? -26.159 -3.124 29.646 1.00 89.69 97 LYS A O 1
ATOM 690 N N . ASN A 1 98 ? -27.001 -1.571 31.038 1.00 90.94 98 ASN A N 1
ATOM 691 C CA . ASN A 1 98 ? -26.672 -0.414 30.198 1.00 90.94 98 ASN A CA 1
ATOM 692 C C . ASN A 1 98 ? -25.151 -0.239 30.048 1.00 90.94 98 ASN A C 1
ATOM 694 O O . ASN A 1 98 ? -24.665 0.172 28.993 1.00 90.94 98 ASN A O 1
ATOM 698 N N . VAL A 1 99 ? -24.387 -0.573 31.095 1.00 91.25 99 VAL A N 1
ATOM 699 C CA . VAL A 1 99 ? -22.918 -0.542 31.059 1.00 91.25 99 VAL A CA 1
ATOM 700 C C . VAL A 1 99 ? -22.381 -1.613 30.111 1.00 91.25 99 VAL A C 1
ATOM 702 O O . VAL A 1 99 ? -21.541 -1.304 29.271 1.00 91.25 99 VAL A O 1
ATOM 705 N N . PHE A 1 100 ? -22.892 -2.847 30.183 1.00 91.19 100 PHE A N 1
ATOM 706 C CA . PHE A 1 100 ? -22.495 -3.910 29.251 1.00 91.19 100 PHE A CA 1
ATOM 707 C C . PHE A 1 100 ? -22.825 -3.571 27.798 1.00 91.19 100 PHE A C 1
ATOM 709 O O . PHE A 1 100 ? -22.012 -3.825 26.912 1.00 91.19 100 PHE A O 1
ATOM 716 N N . GLU A 1 101 ? -23.986 -2.970 27.553 1.00 93.12 101 GLU A N 1
ATOM 717 C CA . GLU A 1 101 ? -24.382 -2.526 26.217 1.00 93.12 101 GLU A CA 1
ATOM 718 C C . GLU A 1 101 ? -23.452 -1.426 25.685 1.00 93.12 101 GLU A C 1
ATOM 720 O O . GLU A 1 101 ? -22.957 -1.523 24.562 1.00 93.12 101 GLU A O 1
ATOM 725 N N . SER A 1 102 ? -23.099 -0.451 26.528 1.00 93.50 102 SER A N 1
ATOM 726 C CA . SER A 1 102 ? -22.147 0.610 26.172 1.00 93.50 102 SER A CA 1
ATOM 727 C C . SER A 1 102 ? -20.743 0.064 25.892 1.00 93.50 102 SER A C 1
ATOM 729 O O . SER A 1 102 ? -20.104 0.475 24.925 1.00 93.50 102 SER A O 1
ATOM 731 N N . ILE A 1 103 ? -20.259 -0.885 26.704 1.00 92.25 103 ILE A N 1
ATOM 732 C CA . ILE A 1 103 ? -18.961 -1.547 26.492 1.00 92.25 103 ILE A CA 1
ATOM 733 C C . ILE A 1 103 ? -18.971 -2.318 25.172 1.00 92.25 103 ILE A C 1
ATOM 735 O O . ILE A 1 103 ? -18.027 -2.200 24.392 1.00 92.25 103 ILE A O 1
ATOM 739 N N . LYS A 1 104 ? -20.041 -3.073 24.896 1.00 94.69 104 LYS A N 1
ATOM 740 C CA . LYS A 1 104 ? -20.193 -3.807 23.638 1.00 94.69 104 LYS A CA 1
ATOM 741 C C . LYS A 1 104 ? -20.127 -2.861 22.441 1.00 94.69 104 LYS A C 1
ATOM 743 O O . LYS A 1 104 ? -19.388 -3.132 21.502 1.00 94.69 104 LYS A O 1
ATOM 748 N N . GLN A 1 105 ? -20.851 -1.746 22.491 1.00 95.31 105 GLN A N 1
ATOM 749 C CA . GLN A 1 105 ? -20.884 -0.791 21.388 1.00 95.31 105 GLN A CA 1
ATOM 750 C C . GLN A 1 105 ? -19.544 -0.066 21.187 1.00 95.31 105 GLN A C 1
ATOM 752 O O . GLN A 1 105 ? -19.122 0.160 20.052 1.00 95.31 105 GLN A O 1
ATOM 757 N N . GLN A 1 106 ? -18.831 0.256 22.270 1.00 95.44 106 GLN A N 1
ATOM 758 C CA . GLN A 1 106 ? -17.470 0.793 22.184 1.00 95.44 106 GLN A CA 1
ATOM 759 C C . GLN A 1 106 ? -16.495 -0.214 21.567 1.00 95.44 106 GLN A C 1
ATOM 761 O O . GLN A 1 106 ? -15.672 0.164 20.736 1.00 95.44 106 GLN A O 1
ATOM 766 N N . GLU A 1 107 ? -16.582 -1.485 21.955 1.00 94.44 107 GLU A N 1
ATOM 767 C CA . GLU A 1 107 ? -15.725 -2.537 21.410 1.00 94.44 107 GLU A CA 1
ATOM 768 C C . GLU A 1 107 ? -16.021 -2.796 19.926 1.00 94.44 107 GLU A C 1
ATOM 770 O O . GLU A 1 107 ? -15.099 -2.871 19.119 1.00 94.44 107 GLU A O 1
ATOM 775 N N . GLU A 1 108 ? -17.294 -2.830 19.530 1.00 95.06 108 GLU A N 1
ATOM 776 C CA . GLU A 1 108 ? -17.705 -2.940 18.125 1.00 95.06 108 GLU A CA 1
ATOM 777 C C . GLU A 1 108 ? -17.193 -1.759 17.281 1.00 95.06 108 GLU A C 1
ATOM 779 O O . GLU A 1 108 ? -16.685 -1.944 16.169 1.00 95.06 108 GLU A O 1
ATOM 784 N N . THR A 1 109 ? -17.241 -0.544 17.835 1.00 94.94 109 THR A N 1
ATOM 785 C CA . THR A 1 109 ? -16.691 0.654 17.182 1.00 94.94 109 THR A CA 1
ATOM 786 C C . THR A 1 109 ? -15.179 0.523 17.001 1.00 94.94 109 THR A C 1
ATOM 788 O O . THR A 1 109 ? -14.681 0.705 15.892 1.00 94.94 109 THR A O 1
ATOM 791 N N . LYS A 1 110 ? -14.443 0.110 18.041 1.00 96.81 110 LYS A N 1
ATOM 792 C CA . LYS A 1 110 ? -12.992 -0.129 17.951 1.00 96.81 110 LYS A CA 1
ATOM 793 C C . LYS A 1 110 ? -12.647 -1.187 16.911 1.00 96.81 110 LYS A C 1
ATOM 795 O O . LYS A 1 110 ? -11.712 -0.998 16.137 1.00 96.81 110 LYS A O 1
ATOM 800 N N . GLN A 1 111 ? -13.391 -2.289 16.862 1.00 94.19 111 GLN A N 1
ATOM 801 C CA . GLN A 1 111 ? -13.186 -3.327 15.849 1.00 94.19 111 GLN A CA 1
ATOM 802 C C . GLN A 1 111 ? -13.393 -2.776 14.439 1.00 94.19 111 GLN A C 1
ATOM 804 O O . GLN A 1 111 ? -12.591 -3.058 13.548 1.00 94.19 111 GLN A O 1
ATOM 809 N N . THR A 1 112 ? -14.412 -1.938 14.252 1.00 94.94 112 THR A N 1
ATOM 810 C CA . THR A 1 112 ? -14.680 -1.269 12.975 1.00 94.94 112 THR A CA 1
ATOM 811 C C . THR A 1 112 ? -13.559 -0.298 12.602 1.00 94.94 112 THR A C 1
ATOM 813 O O . THR A 1 112 ? -13.100 -0.312 11.463 1.00 94.94 112 THR A O 1
ATOM 816 N N . GLU A 1 113 ? -13.045 0.488 13.551 1.00 94.69 113 GLU A N 1
ATOM 817 C CA . GLU A 1 113 ? -11.899 1.383 13.338 1.00 94.69 113 GLU A CA 1
ATOM 818 C C . GLU A 1 113 ? -10.632 0.610 12.949 1.00 94.69 113 GLU A C 1
ATOM 820 O O . GLU A 1 113 ? -9.934 0.980 12.002 1.00 94.69 113 GLU A O 1
ATOM 825 N N . PHE A 1 114 ? -10.340 -0.500 13.634 1.00 94.81 114 PHE A N 1
ATOM 826 C CA . PHE A 1 114 ? -9.215 -1.364 13.278 1.00 94.81 114 PHE A CA 1
ATOM 827 C C . PHE A 1 114 ? -9.400 -2.010 11.904 1.00 94.81 114 PHE A C 1
ATOM 829 O O . PHE A 1 114 ? -8.437 -2.090 11.140 1.00 94.81 114 PHE A O 1
ATOM 836 N N . ALA A 1 115 ? -10.617 -2.438 11.565 1.00 94.81 115 ALA A N 1
ATOM 837 C CA . ALA A 1 115 ? -10.931 -2.994 10.255 1.00 94.81 115 ALA A CA 1
ATOM 838 C C . ALA A 1 115 ? -10.770 -1.948 9.141 1.00 94.81 115 ALA A C 1
ATOM 840 O O . ALA A 1 115 ? -10.128 -2.240 8.131 1.00 94.81 115 ALA A O 1
ATOM 841 N N . ALA A 1 116 ? -11.271 -0.726 9.343 1.00 95.19 116 ALA A N 1
ATOM 842 C CA . ALA A 1 116 ? -11.111 0.388 8.410 1.00 95.19 116 ALA A CA 1
ATOM 843 C C . ALA A 1 116 ? -9.628 0.717 8.200 1.00 95.19 116 ALA A C 1
ATOM 845 O O . ALA A 1 116 ? -9.143 0.733 7.071 1.00 95.19 116 ALA A O 1
ATOM 846 N N . LYS A 1 117 ? -8.862 0.843 9.287 1.00 95.62 117 LYS A N 1
ATOM 847 C CA . LYS A 1 117 ? -7.419 1.091 9.221 1.00 95.62 117 LYS A CA 1
ATOM 848 C C . LYS A 1 117 ? -6.663 -0.041 8.519 1.00 95.62 117 LYS A C 1
ATOM 850 O O . LYS A 1 117 ? -5.753 0.206 7.732 1.00 95.62 117 LYS A O 1
ATOM 855 N N . ALA A 1 118 ? -7.041 -1.296 8.761 1.00 95.25 118 ALA A N 1
ATOM 856 C CA . ALA A 1 118 ? -6.467 -2.436 8.053 1.00 95.25 118 ALA A CA 1
ATOM 857 C C . ALA A 1 118 ? -6.783 -2.396 6.548 1.00 95.25 118 ALA A C 1
ATOM 859 O O . ALA A 1 118 ? -5.925 -2.742 5.734 1.00 95.25 118 ALA A O 1
ATOM 860 N N . GLN A 1 119 ? -7.988 -1.967 6.165 1.00 95.81 119 GLN A N 1
ATOM 861 C CA . GLN A 1 119 ? -8.359 -1.772 4.763 1.00 95.81 119 GLN A CA 1
ATOM 862 C C . GLN A 1 119 ? -7.579 -0.622 4.116 1.00 95.81 119 GLN A C 1
ATOM 864 O O . GLN A 1 119 ? -7.093 -0.793 3.000 1.00 95.81 119 GLN A O 1
ATOM 869 N N . GLU A 1 120 ? -7.378 0.496 4.814 1.00 95.25 120 GLU A N 1
ATOM 870 C CA . GLU A 1 120 ? -6.551 1.613 4.337 1.00 95.25 120 GLU A CA 1
ATOM 871 C C . GLU A 1 120 ? -5.113 1.173 4.054 1.00 95.25 120 GLU A C 1
ATOM 873 O O . GLU A 1 120 ? -4.578 1.449 2.979 1.00 95.25 120 GLU A O 1
ATOM 878 N N . TYR A 1 121 ? -4.496 0.416 4.967 1.00 96.94 121 TYR A N 1
ATOM 879 C CA . TYR A 1 121 ? -3.152 -0.120 4.741 1.00 96.94 121 TYR A CA 1
ATOM 880 C C . TYR A 1 121 ? -3.097 -1.072 3.546 1.00 96.94 121 TYR A C 1
ATOM 882 O O . TYR A 1 121 ? -2.154 -0.999 2.758 1.00 96.94 121 TYR A O 1
ATOM 890 N N . LYS A 1 122 ? -4.107 -1.932 3.373 1.00 96.62 122 LYS A N 1
ATOM 891 C CA . LYS A 1 122 ? -4.201 -2.815 2.200 1.00 96.62 122 LYS A CA 1
ATOM 892 C C . LYS A 1 122 ? -4.348 -2.020 0.902 1.00 96.62 122 LYS A C 1
ATOM 894 O O . LYS A 1 122 ? -3.688 -2.346 -0.081 1.00 96.62 122 LYS A O 1
ATOM 899 N N . ALA A 1 123 ? -5.168 -0.971 0.895 1.00 95.88 123 ALA A N 1
ATOM 900 C CA . ALA A 1 123 ? -5.337 -0.103 -0.267 1.00 95.88 123 ALA A CA 1
ATOM 901 C C . ALA A 1 123 ? -4.033 0.630 -0.614 1.00 95.88 123 ALA A C 1
ATOM 903 O O . ALA A 1 123 ? -3.621 0.636 -1.772 1.00 95.88 123 ALA A O 1
ATOM 904 N N . MET A 1 124 ? -3.343 1.176 0.390 1.00 95.94 124 MET A N 1
ATOM 905 C CA . MET A 1 124 ? -2.047 1.833 0.211 1.00 95.94 124 MET A CA 1
ATOM 906 C C . MET A 1 124 ? -0.983 0.858 -0.313 1.00 95.94 124 MET A C 1
ATOM 908 O O . MET A 1 124 ? -0.221 1.199 -1.215 1.00 95.94 124 MET A O 1
ATOM 912 N N . GLN A 1 125 ? -0.955 -0.375 0.197 1.00 95.62 125 GLN A N 1
ATOM 913 C CA . GLN A 1 125 ? -0.049 -1.415 -0.290 1.00 95.62 125 GLN A CA 1
ATOM 914 C C . GLN A 1 125 ? -0.324 -1.768 -1.759 1.00 95.62 125 GLN A C 1
ATOM 916 O O . GLN A 1 125 ? 0.611 -1.838 -2.554 1.00 95.62 125 GLN A O 1
ATOM 921 N N . ALA A 1 126 ? -1.595 -1.936 -2.134 1.00 95.44 126 ALA A N 1
ATOM 922 C CA . ALA A 1 126 ? -1.987 -2.227 -3.511 1.00 95.44 126 ALA A CA 1
ATOM 923 C C . ALA A 1 126 ? -1.634 -1.079 -4.475 1.00 95.44 126 ALA A C 1
ATOM 925 O O . ALA A 1 126 ? -1.197 -1.322 -5.604 1.00 95.44 126 ALA A O 1
ATOM 926 N N . GLN A 1 127 ? -1.779 0.176 -4.035 1.00 95.06 127 GLN A N 1
ATOM 927 C CA . GLN A 1 127 ? -1.347 1.342 -4.810 1.00 95.06 127 GLN A CA 1
ATOM 928 C C . GLN A 1 127 ? 0.170 1.344 -5.018 1.00 95.06 127 GLN A C 1
ATOM 930 O O . GLN A 1 127 ? 0.621 1.445 -6.157 1.00 95.06 127 GLN A O 1
ATOM 935 N N . ALA A 1 128 ? 0.948 1.135 -3.954 1.00 96.06 128 ALA A N 1
ATOM 936 C CA . ALA A 1 128 ? 2.406 1.077 -4.040 1.00 96.06 128 ALA A CA 1
ATOM 937 C C . ALA A 1 128 ? 2.894 -0.054 -4.966 1.00 96.06 128 ALA A C 1
ATOM 939 O O . ALA A 1 128 ? 3.835 0.128 -5.740 1.00 96.06 128 ALA A O 1
ATOM 940 N N . GLU A 1 129 ? 2.244 -1.220 -4.935 1.00 96.19 129 GLU A N 1
ATOM 941 C CA . GLU A 1 129 ? 2.562 -2.323 -5.845 1.00 96.19 129 GLU A CA 1
ATOM 942 C C . GLU A 1 129 ? 2.228 -1.982 -7.304 1.00 96.19 129 GLU A C 1
ATOM 944 O O . GLU A 1 129 ? 3.031 -2.241 -8.203 1.00 96.19 129 GLU A O 1
ATOM 949 N N . THR A 1 130 ? 1.087 -1.334 -7.540 1.00 95.62 130 THR A N 1
ATOM 950 C CA . THR A 1 130 ? 0.684 -0.883 -8.879 1.00 95.62 130 THR A CA 1
ATOM 951 C C . THR A 1 130 ? 1.673 0.136 -9.443 1.00 95.62 130 THR A C 1
ATOM 953 O O . THR A 1 130 ? 2.081 0.037 -10.601 1.00 95.62 130 THR A O 1
ATOM 956 N N . GLU A 1 131 ? 2.081 1.117 -8.639 1.00 96.31 131 GLU A N 1
ATOM 957 C CA . GLU A 1 131 ? 3.083 2.112 -9.029 1.00 96.31 131 GLU A CA 1
ATOM 958 C C . GLU A 1 131 ? 4.422 1.457 -9.348 1.00 96.31 131 GLU A C 1
ATOM 960 O O . GLU A 1 131 ? 5.018 1.742 -10.387 1.00 96.31 131 GLU A O 1
ATOM 965 N N . ARG A 1 132 ? 4.857 0.505 -8.518 1.00 97.00 132 ARG A N 1
ATOM 966 C CA . ARG A 1 132 ? 6.077 -0.262 -8.770 1.00 97.00 132 ARG A CA 1
ATOM 967 C C . ARG A 1 132 ? 6.021 -0.992 -10.111 1.00 97.00 132 ARG A C 1
ATOM 969 O O . ARG A 1 132 ? 6.983 -0.931 -10.873 1.00 97.00 132 ARG A O 1
ATOM 976 N N . GLN A 1 133 ? 4.915 -1.670 -10.414 1.00 96.62 133 GLN A N 1
ATOM 977 C CA . GLN A 1 133 ? 4.749 -2.369 -11.692 1.00 96.62 133 GLN A CA 1
ATOM 978 C C . GLN A 1 133 ? 4.766 -1.401 -12.880 1.00 96.62 133 GLN A C 1
ATOM 980 O O . GLN A 1 133 ? 5.403 -1.695 -13.892 1.00 96.62 133 GLN A O 1
ATOM 985 N N . LYS A 1 134 ? 4.124 -0.233 -12.752 1.00 97.50 134 LYS A N 1
ATOM 986 C CA . LYS A 1 134 ? 4.154 0.811 -13.787 1.00 97.50 134 LYS A CA 1
ATOM 987 C C . LYS A 1 134 ? 5.570 1.303 -14.061 1.00 97.50 134 LYS A C 1
ATOM 989 O O . LYS A 1 134 ? 5.971 1.329 -15.218 1.00 97.50 134 LYS A O 1
ATOM 994 N N . VAL A 1 135 ? 6.336 1.619 -13.016 1.00 97.56 135 VAL A N 1
ATOM 995 C CA . VAL A 1 135 ? 7.726 2.080 -13.163 1.00 97.56 135 VAL A CA 1
ATOM 996 C C . VAL A 1 135 ? 8.572 1.028 -13.878 1.00 97.56 135 VAL A C 1
ATOM 998 O O . VAL A 1 135 ? 9.225 1.348 -14.866 1.00 97.56 135 VAL A O 1
ATOM 1001 N N . ILE A 1 136 ? 8.494 -0.238 -13.453 1.00 97.44 136 ILE A N 1
ATOM 1002 C CA . ILE A 1 136 ? 9.236 -1.336 -14.095 1.00 97.44 136 ILE A CA 1
ATOM 1003 C C . ILE A 1 136 ? 8.853 -1.463 -15.573 1.00 97.44 136 ILE A C 1
ATOM 1005 O O . ILE A 1 136 ? 9.722 -1.627 -16.430 1.00 97.44 136 ILE A O 1
ATOM 1009 N N . TYR A 1 137 ? 7.559 -1.384 -15.887 1.00 97.94 137 TYR A N 1
ATOM 1010 C CA . TYR A 1 137 ? 7.079 -1.468 -17.262 1.00 97.94 137 TYR A CA 1
ATOM 1011 C C . TYR A 1 137 ? 7.589 -0.304 -18.120 1.00 97.94 137 TYR A C 1
ATOM 1013 O O . TYR A 1 137 ? 8.077 -0.525 -19.231 1.00 97.94 137 TYR A O 1
ATOM 1021 N N . ASP A 1 138 ? 7.513 0.922 -17.608 1.00 97.44 138 ASP A N 1
ATOM 1022 C CA . ASP A 1 138 ? 7.969 2.119 -18.311 1.00 97.44 138 ASP A CA 1
ATOM 1023 C C . ASP A 1 138 ? 9.485 2.090 -18.546 1.00 97.44 138 ASP A C 1
ATOM 1025 O O . ASP A 1 138 ? 9.951 2.410 -19.645 1.00 97.44 138 ASP A O 1
ATOM 1029 N N . GLU A 1 139 ? 10.260 1.628 -17.563 1.00 97.31 139 GLU A N 1
ATOM 1030 C CA . GLU A 1 139 ? 11.702 1.408 -17.691 1.00 97.31 139 GLU A CA 1
ATOM 1031 C C . GLU A 1 139 ? 12.022 0.360 -18.762 1.00 97.31 139 GLU A C 1
ATOM 1033 O O . GLU A 1 139 ? 12.834 0.615 -19.657 1.00 97.31 139 GLU A O 1
ATOM 1038 N N . HIS A 1 140 ? 11.337 -0.787 -18.736 1.00 97.62 140 HIS A N 1
ATOM 1039 C CA . HIS A 1 140 ? 11.493 -1.834 -19.747 1.00 97.62 140 HIS A CA 1
ATOM 1040 C C . HIS A 1 140 ? 11.160 -1.328 -21.149 1.00 97.62 140 HIS A C 1
ATOM 1042 O O . HIS A 1 140 ? 11.900 -1.577 -22.104 1.00 97.62 140 HIS A O 1
ATOM 1048 N N . LYS A 1 141 ? 10.055 -0.593 -21.284 1.00 97.81 141 LYS A N 1
ATOM 1049 C CA . LYS A 1 141 ? 9.622 -0.021 -22.556 1.00 97.81 141 LYS A CA 1
ATOM 1050 C C . LYS A 1 141 ? 10.655 0.966 -23.090 1.00 97.81 141 LYS A C 1
ATOM 1052 O O . LYS A 1 141 ? 11.002 0.899 -24.269 1.00 97.81 141 LYS A O 1
ATOM 1057 N N . LYS A 1 142 ? 11.182 1.846 -22.236 1.00 97.81 142 LYS A N 1
ATOM 1058 C CA . LYS A 1 142 ? 12.220 2.814 -22.609 1.00 97.81 142 LYS A CA 1
ATOM 1059 C C . LYS A 1 142 ? 13.515 2.119 -23.028 1.00 97.81 142 LYS A C 1
ATOM 1061 O O . LYS A 1 142 ? 14.113 2.499 -24.035 1.00 97.81 142 LYS A O 1
ATOM 1066 N N . LEU A 1 143 ? 13.923 1.075 -22.305 1.00 97.62 143 LEU A N 1
ATOM 1067 C CA . LEU A 1 143 ? 15.103 0.284 -22.644 1.00 97.62 143 LEU A CA 1
ATOM 1068 C C . LEU A 1 143 ? 14.938 -0.422 -23.996 1.00 97.62 143 LEU A C 1
ATOM 1070 O O . LEU A 1 143 ? 15.826 -0.337 -24.842 1.00 97.62 143 LEU A O 1
ATOM 1074 N N . ALA A 1 144 ? 13.787 -1.057 -24.228 1.00 97.56 144 ALA A N 1
ATOM 1075 C CA . ALA A 1 144 ? 13.480 -1.723 -25.490 1.00 97.56 144 ALA A CA 1
ATOM 1076 C C . ALA A 1 144 ? 13.462 -0.736 -26.668 1.00 97.56 144 ALA A C 1
ATOM 1078 O O . ALA A 1 144 ? 14.010 -1.030 -27.730 1.00 97.56 144 ALA A O 1
ATOM 1079 N N . GLN A 1 145 ? 12.890 0.458 -26.477 1.00 97.81 145 GLN A N 1
ATOM 1080 C CA . GLN A 1 145 ? 12.910 1.524 -27.482 1.00 97.81 145 GLN A CA 1
ATOM 1081 C C . GLN A 1 145 ? 14.337 1.964 -27.816 1.00 97.81 145 GLN A C 1
ATOM 1083 O O . GLN A 1 145 ? 14.691 2.034 -28.993 1.00 97.81 145 GLN A O 1
ATOM 1088 N N . HIS A 1 146 ? 15.168 2.210 -26.800 1.00 97.69 146 HIS A N 1
ATOM 1089 C CA . HIS A 1 146 ? 16.561 2.597 -27.006 1.00 97.69 146 HIS A CA 1
ATOM 1090 C C . HIS A 1 146 ? 17.344 1.493 -27.729 1.00 97.69 146 HIS A C 1
ATOM 1092 O O . HIS A 1 146 ? 18.030 1.757 -28.713 1.00 97.69 146 HIS A O 1
ATOM 1098 N N . GLN A 1 147 ? 17.183 0.237 -27.305 1.00 97.12 147 GLN A N 1
ATOM 1099 C CA . GLN A 1 147 ? 17.826 -0.909 -27.944 1.00 97.12 147 GLN A CA 1
ATOM 1100 C C . GLN A 1 147 ? 17.407 -1.059 -29.412 1.00 97.12 147 GLN A C 1
ATOM 1102 O O . GLN A 1 147 ? 18.261 -1.270 -30.274 1.00 97.12 147 GLN A O 1
ATOM 1107 N N . ALA A 1 148 ? 16.114 -0.922 -29.717 1.00 97.12 148 ALA A N 1
ATOM 1108 C CA . ALA A 1 148 ? 15.609 -0.968 -31.086 1.00 97.12 148 ALA A CA 1
ATOM 1109 C C . ALA A 1 148 ? 16.183 0.175 -31.934 1.00 97.12 148 ALA A C 1
ATOM 1111 O O . ALA A 1 148 ? 16.607 -0.052 -33.069 1.00 97.12 148 ALA A O 1
ATOM 1112 N N . GLN A 1 149 ? 16.264 1.385 -31.373 1.00 97.50 149 GLN A N 1
ATOM 1113 C CA . GLN A 1 149 ? 16.853 2.535 -32.048 1.00 97.50 149 GLN A CA 1
ATOM 1114 C C . GLN A 1 149 ? 18.337 2.297 -32.354 1.00 97.50 149 GLN A C 1
ATOM 1116 O O . GLN A 1 149 ? 18.736 2.433 -33.511 1.00 97.50 149 GLN A O 1
ATOM 1121 N N . THR A 1 150 ? 19.143 1.880 -31.372 1.00 97.38 150 THR A N 1
ATOM 1122 C CA . THR A 1 150 ? 20.562 1.551 -31.578 1.00 97.38 150 THR A CA 1
ATOM 1123 C C . THR A 1 150 ? 20.727 0.443 -32.611 1.00 97.38 150 THR A C 1
ATOM 1125 O O . THR A 1 150 ? 21.503 0.595 -33.549 1.00 97.38 150 THR A O 1
ATOM 1128 N N . LYS A 1 151 ? 19.953 -0.644 -32.505 1.00 97.31 151 LYS A N 1
ATOM 1129 C CA . LYS A 1 151 ? 20.013 -1.758 -33.457 1.00 97.31 151 LYS A CA 1
ATOM 1130 C C . LYS A 1 151 ? 19.664 -1.314 -34.877 1.00 97.31 151 LYS A C 1
ATOM 1132 O O . LYS A 1 151 ? 20.326 -1.732 -35.818 1.00 97.31 151 LYS A O 1
ATOM 1137 N N . SER A 1 152 ? 18.672 -0.436 -35.037 1.00 96.44 152 SER A N 1
ATOM 1138 C CA . SER A 1 152 ? 18.314 0.112 -36.349 1.00 96.44 152 SER A CA 1
ATOM 1139 C C . SER A 1 152 ? 19.424 0.982 -36.945 1.00 96.44 152 SER A C 1
ATOM 1141 O O . SER A 1 152 ? 19.666 0.914 -38.147 1.00 96.44 152 SER A O 1
ATOM 1143 N N . GLN A 1 153 ? 20.128 1.767 -36.121 1.00 97.00 153 GLN A N 1
ATOM 1144 C CA . GLN A 1 153 ? 21.268 2.570 -36.568 1.00 97.00 153 GLN A CA 1
ATOM 1145 C C . GLN A 1 153 ? 22.451 1.683 -36.965 1.00 97.00 153 GLN A C 1
ATOM 1147 O O . GLN A 1 153 ? 23.040 1.902 -38.020 1.00 97.00 153 GLN A O 1
ATOM 1152 N N . MET A 1 154 ? 22.746 0.652 -36.168 1.00 96.88 154 MET A N 1
ATOM 1153 C CA . MET A 1 154 ? 23.799 -0.317 -36.477 1.00 96.88 154 MET A CA 1
ATOM 1154 C C . MET A 1 154 ? 23.507 -1.073 -37.774 1.00 96.88 154 MET A C 1
ATOM 1156 O O . MET A 1 154 ? 24.367 -1.119 -38.642 1.00 96.88 154 MET A O 1
ATOM 1160 N N . ALA A 1 155 ? 22.282 -1.575 -37.958 1.00 97.00 155 ALA A N 1
ATOM 1161 C CA . ALA A 1 155 ? 21.896 -2.279 -39.181 1.00 97.00 155 ALA A CA 1
ATOM 1162 C C . ALA A 1 155 ? 22.026 -1.390 -40.430 1.00 97.00 155 ALA A C 1
ATOM 1164 O O . ALA A 1 155 ? 22.561 -1.823 -41.444 1.00 97.00 155 ALA A O 1
ATOM 1165 N N . ARG A 1 156 ? 21.612 -0.116 -40.347 1.00 95.38 156 ARG A N 1
ATOM 1166 C CA . ARG A 1 156 ? 21.800 0.849 -41.447 1.00 95.38 156 ARG A CA 1
ATOM 1167 C C . ARG A 1 156 ? 23.277 1.059 -41.779 1.00 95.38 156 ARG A C 1
ATOM 1169 O O . ARG A 1 156 ? 23.641 1.105 -42.949 1.00 95.38 156 ARG A O 1
ATOM 1176 N N . TYR A 1 157 ? 24.120 1.181 -40.755 1.00 96.69 157 TYR A N 1
ATOM 1177 C CA . TYR A 1 157 ? 25.560 1.336 -40.941 1.00 96.69 157 TYR A CA 1
ATOM 1178 C C . TYR A 1 157 ? 26.200 0.085 -41.560 1.00 96.69 157 TYR A C 1
ATOM 1180 O O . TYR A 1 157 ? 27.042 0.196 -42.452 1.00 96.69 157 TYR A O 1
ATOM 1188 N N . GLU A 1 158 ? 25.784 -1.101 -41.116 1.00 95.81 158 GLU A N 1
ATOM 1189 C CA . GLU A 1 158 ? 26.226 -2.382 -41.669 1.00 95.81 158 GLU A CA 1
ATOM 1190 C C . GLU A 1 158 ? 25.824 -2.536 -43.140 1.00 95.81 158 GLU A C 1
ATOM 1192 O O . GLU A 1 158 ? 26.670 -2.915 -43.953 1.00 95.81 158 GLU A O 1
ATOM 1197 N N . ASP A 1 159 ? 24.595 -2.165 -43.506 1.00 96.12 159 ASP A N 1
ATOM 1198 C CA . ASP A 1 159 ? 24.117 -2.175 -44.893 1.00 96.12 159 ASP A CA 1
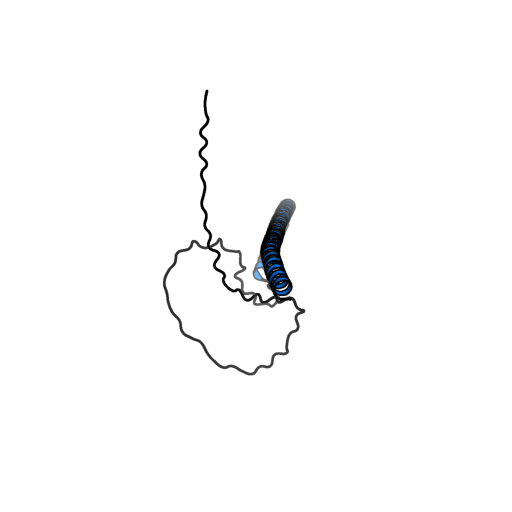ATOM 1199 C C . ASP A 1 159 ? 24.929 -1.226 -45.788 1.00 96.12 159 ASP A C 1
ATOM 1201 O O . ASP A 1 159 ? 25.366 -1.611 -46.878 1.00 96.12 159 ASP A O 1
ATOM 1205 N N . ASP A 1 160 ? 25.185 0.005 -45.335 1.00 94.38 160 ASP A N 1
ATOM 1206 C CA . ASP A 1 160 ? 25.994 0.974 -46.085 1.00 94.38 160 ASP A CA 1
ATOM 1207 C C . ASP A 1 160 ? 27.443 0.496 -46.255 1.00 94.38 160 ASP A C 1
ATOM 1209 O O . ASP A 1 160 ? 28.048 0.663 -47.321 1.00 94.38 160 ASP A O 1
ATOM 1213 N N . LEU A 1 161 ? 28.012 -0.132 -45.223 1.00 93.88 161 LEU A N 1
ATOM 1214 C CA . LEU A 1 161 ? 29.349 -0.713 -45.278 1.00 93.88 161 LEU A CA 1
ATOM 1215 C C . LEU A 1 161 ? 29.405 -1.906 -46.240 1.00 93.88 161 LEU A C 1
ATOM 1217 O O . LEU A 1 161 ? 30.335 -2.001 -47.045 1.00 93.88 161 LEU A O 1
ATOM 1221 N N . ALA A 1 162 ? 28.415 -2.797 -46.188 1.00 93.06 162 ALA A N 1
ATOM 1222 C CA . ALA A 1 162 ? 28.299 -3.936 -47.092 1.00 93.06 162 ALA A CA 1
ATOM 1223 C C . ALA A 1 162 ? 28.153 -3.476 -48.548 1.00 93.06 162 ALA A C 1
ATOM 1225 O O . ALA A 1 162 ? 28.849 -3.985 -49.429 1.00 93.06 162 ALA A O 1
ATOM 1226 N N . ARG A 1 163 ? 27.337 -2.446 -48.800 1.00 92.81 163 ARG A N 1
ATOM 1227 C CA . ARG A 1 163 ? 27.189 -1.847 -50.130 1.00 92.81 163 ARG A CA 1
ATOM 1228 C C . ARG A 1 163 ? 28.510 -1.281 -50.647 1.00 92.81 163 ARG A C 1
ATOM 1230 O O . ARG A 1 163 ? 28.864 -1.539 -51.795 1.00 92.81 163 ARG A O 1
ATOM 1237 N N . LYS A 1 164 ? 29.269 -0.558 -49.815 1.00 93.19 164 LYS A N 1
ATOM 1238 C CA . LYS A 1 164 ? 30.601 -0.045 -50.190 1.00 93.19 164 LYS A CA 1
ATOM 1239 C C . LYS A 1 164 ? 31.583 -1.172 -50.510 1.00 93.19 164 LYS A C 1
ATOM 1241 O O . LYS A 1 164 ? 32.321 -1.069 -51.484 1.00 93.19 164 LYS A O 1
ATOM 1246 N N . ARG A 1 165 ? 31.567 -2.261 -49.731 1.00 91.81 165 ARG A N 1
ATOM 1247 C CA . ARG A 1 165 ? 32.390 -3.454 -49.998 1.00 91.81 165 ARG A CA 1
ATOM 1248 C C . ARG A 1 165 ? 32.037 -4.096 -51.337 1.00 91.81 165 ARG A C 1
ATOM 1250 O O . ARG A 1 165 ? 32.942 -4.401 -52.104 1.00 91.81 165 ARG A O 1
ATOM 1257 N N . MET A 1 166 ? 30.746 -4.238 -51.638 1.00 88.25 166 MET A N 1
ATOM 1258 C CA . MET A 1 166 ? 30.287 -4.782 -52.916 1.00 88.25 166 MET A CA 1
ATOM 1259 C C . MET A 1 166 ? 30.685 -3.882 -54.094 1.00 88.25 166 MET A C 1
ATOM 1261 O O . MET A 1 166 ? 31.183 -4.379 -55.099 1.00 88.25 166 MET A O 1
ATOM 1265 N N . GLN A 1 167 ? 30.518 -2.560 -53.970 1.00 88.50 167 GLN A N 1
ATOM 1266 C CA . GLN A 1 167 ? 30.944 -1.610 -55.006 1.00 88.50 167 GLN A CA 1
ATOM 1267 C C . GLN A 1 167 ? 32.453 -1.691 -55.262 1.00 88.50 167 GLN A C 1
ATOM 1269 O O . GLN A 1 167 ? 32.868 -1.717 -56.416 1.00 88.50 167 GLN A O 1
ATOM 1274 N N . ALA A 1 168 ? 33.264 -1.789 -54.204 1.00 86.38 168 ALA A N 1
ATOM 1275 C CA . ALA A 1 168 ? 34.708 -1.952 -54.335 1.00 86.38 168 ALA A CA 1
ATOM 1276 C C . ALA A 1 168 ? 35.077 -3.269 -55.038 1.00 86.38 168 ALA A C 1
ATOM 1278 O O . ALA A 1 168 ? 35.889 -3.244 -55.954 1.00 86.38 168 ALA A O 1
ATOM 1279 N N . SER A 1 169 ? 34.446 -4.395 -54.676 1.00 79.81 169 SER A N 1
ATOM 1280 C CA . SER A 1 169 ? 34.718 -5.685 -55.326 1.00 79.81 169 SER A CA 1
ATOM 1281 C C . SER A 1 169 ? 34.259 -5.747 -56.784 1.00 79.81 169 SER A C 1
ATOM 1283 O O . SER A 1 169 ? 34.907 -6.407 -57.585 1.00 79.81 169 SER A O 1
ATOM 1285 N N . VAL A 1 170 ? 33.158 -5.071 -57.133 1.00 83.44 170 VAL A N 1
ATOM 1286 C CA . VAL A 1 170 ? 32.643 -5.006 -58.514 1.00 83.44 170 VAL A CA 1
ATOM 1287 C C . VAL A 1 170 ? 33.499 -4.089 -59.392 1.00 83.44 170 VAL A C 1
ATOM 1289 O O . VAL A 1 170 ? 33.568 -4.297 -60.594 1.00 83.44 170 VAL A O 1
ATOM 1292 N N . PHE A 1 171 ? 34.155 -3.080 -58.816 1.00 77.19 171 PHE A N 1
ATOM 1293 C CA . PHE A 1 171 ? 35.022 -2.163 -59.561 1.00 77.19 171 PHE A CA 1
ATOM 1294 C C . PHE A 1 171 ? 36.425 -2.731 -59.842 1.00 77.19 171 PHE A C 1
ATOM 1296 O O . PHE A 1 171 ? 37.083 -2.287 -60.777 1.00 77.19 171 PHE A O 1
ATOM 1303 N N . THR A 1 172 ? 36.905 -3.687 -59.039 1.00 71.31 172 THR A N 1
ATOM 1304 C CA . THR A 1 172 ? 38.258 -4.263 -59.174 1.00 71.31 172 THR A CA 1
ATOM 1305 C C . THR A 1 172 ? 38.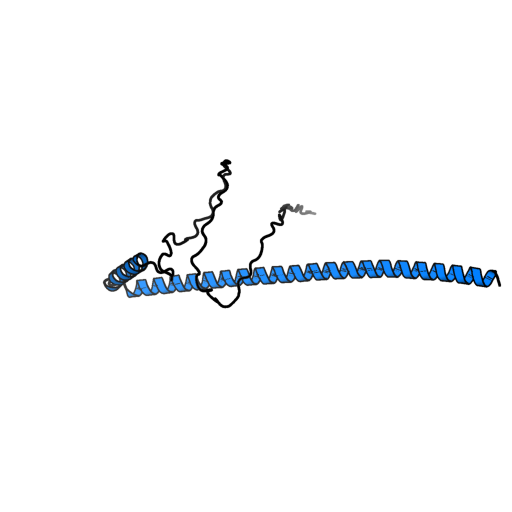312 -5.637 -59.853 1.00 71.31 172 THR A C 1
ATOM 1307 O O . THR A 1 172 ? 39.378 -6.250 -59.850 1.00 71.31 172 THR A O 1
ATOM 1310 N N . GLY A 1 173 ? 37.198 -6.143 -60.387 1.00 55.41 173 GLY A N 1
ATOM 1311 C CA . GLY A 1 173 ? 37.135 -7.377 -61.185 1.00 55.41 173 GLY A CA 1
ATOM 1312 C C . GLY A 1 173 ? 36.702 -7.085 -62.610 1.00 55.41 173 GLY A C 1
ATOM 1313 O O . GLY A 1 173 ? 37.217 -7.774 -63.515 1.00 55.41 173 GLY A O 1
#

Organism: Brassica napus (NCBI:txid3708)

Sequence (173 aa):
MAQKCAIGLISAVAASVSLSQSKVAAADGPFTFPPANPQQQAASSPPSTAGEESSAPPPPPRARNDNPRTSSGGFDPEALERGAKALKEINNSSYAKNVFESIKQQEETKQTEFAAKAQEYKAMQAQAETERQKVIYDEHKKLAQHQAQTKSQMARYEDDLARKRMQASVFTG